Protein AF-A0A377YTA0-F1 (afdb_monomer)

Structure (mmCIF, N/CA/C/O backbone):
data_AF-A0A377YTA0-F1
#
_entry.id   AF-A0A377YTA0-F1
#
loop_
_atom_site.group_PDB
_atom_site.id
_atom_site.type_symbol
_atom_site.label_atom_id
_atom_site.label_alt_id
_atom_site.label_comp_id
_atom_site.label_asym_id
_atom_site.label_entity_id
_atom_site.label_seq_id
_atom_site.pdbx_PDB_ins_code
_atom_site.Cartn_x
_atom_site.Cartn_y
_atom_site.Cartn_z
_atom_site.occupancy
_atom_site.B_iso_or_equiv
_atom_site.auth_seq_id
_atom_site.auth_comp_id
_atom_site.auth_asym_id
_atom_site.auth_atom_id
_atom_site.pdbx_PDB_model_num
ATOM 1 N N . MET A 1 1 ? 2.937 16.052 4.773 1.00 69.25 1 MET A N 1
ATOM 2 C CA . MET A 1 1 ? 1.654 16.274 5.487 1.00 69.25 1 MET A CA 1
ATOM 3 C C . MET A 1 1 ? 1.304 15.018 6.271 1.00 69.25 1 MET A C 1
ATOM 5 O O . MET A 1 1 ? 1.515 13.933 5.748 1.00 69.25 1 MET A O 1
ATOM 9 N N . ILE A 1 2 ? 0.761 15.160 7.481 1.00 87.81 2 ILE A N 1
ATOM 10 C CA . ILE A 1 2 ? 0.574 14.067 8.456 1.00 87.81 2 ILE A CA 1
ATOM 11 C C . ILE A 1 2 ? -0.328 12.906 7.991 1.00 87.81 2 ILE A C 1
ATOM 13 O O . ILE A 1 2 ? -0.081 11.761 8.339 1.00 87.81 2 ILE A O 1
ATOM 17 N N . TYR A 1 3 ? -1.340 13.156 7.154 1.00 91.44 3 TYR A N 1
ATOM 18 C CA . TYR A 1 3 ? -2.198 12.071 6.654 1.00 91.44 3 TYR A CA 1
ATOM 19 C C . TYR A 1 3 ? -1.480 11.159 5.645 1.00 91.44 3 TYR A C 1
ATOM 21 O O . TYR A 1 3 ? -1.837 9.992 5.544 1.00 91.44 3 TYR A O 1
ATOM 29 N N . LYS A 1 4 ? -0.456 11.659 4.931 1.00 91.38 4 LYS A N 1
ATOM 30 C CA . LYS A 1 4 ? 0.329 10.850 3.981 1.00 91.38 4 LYS A CA 1
ATOM 31 C C . LYS A 1 4 ? 1.148 9.789 4.715 1.00 91.38 4 LYS A C 1
ATOM 33 O O . LYS A 1 4 ? 1.064 8.623 4.368 1.00 91.38 4 LYS A O 1
ATOM 38 N N . SER A 1 5 ? 1.833 10.171 5.796 1.00 92.12 5 SER A N 1
ATOM 39 C CA . SER A 1 5 ? 2.591 9.212 6.609 1.00 92.12 5 SER A CA 1
ATOM 40 C C . SER A 1 5 ? 1.690 8.184 7.298 1.00 92.12 5 SER A C 1
ATOM 42 O O . SER A 1 5 ? 2.088 7.034 7.469 1.00 92.12 5 SER A O 1
ATOM 44 N N . ILE A 1 6 ? 0.462 8.564 7.672 1.00 94.50 6 ILE A N 1
ATOM 45 C CA . ILE A 1 6 ? -0.532 7.607 8.177 1.00 94.50 6 ILE A CA 1
ATOM 46 C C . ILE A 1 6 ? -0.999 6.662 7.067 1.00 94.50 6 ILE A C 1
ATOM 48 O O . ILE A 1 6 ? -1.095 5.462 7.313 1.00 94.50 6 ILE A O 1
ATOM 52 N N . ALA A 1 7 ? -1.258 7.170 5.859 1.00 93.25 7 ALA A N 1
ATOM 53 C CA . ALA A 1 7 ? -1.622 6.338 4.715 1.00 93.25 7 ALA A CA 1
ATOM 54 C C . ALA A 1 7 ? -0.518 5.320 4.396 1.00 93.25 7 ALA A C 1
ATOM 56 O O . ALA A 1 7 ? -0.817 4.142 4.233 1.00 93.25 7 ALA A O 1
ATOM 57 N N . ASP A 1 8 ? 0.751 5.734 4.412 1.00 90.69 8 ASP A N 1
ATOM 58 C CA . ASP A 1 8 ? 1.892 4.837 4.203 1.00 90.69 8 ASP A CA 1
ATOM 59 C C . ASP A 1 8 ? 1.988 3.760 5.296 1.00 90.69 8 ASP A C 1
ATOM 61 O O . ASP A 1 8 ? 2.147 2.576 4.999 1.00 90.69 8 ASP A O 1
ATOM 65 N N . ARG A 1 9 ? 1.807 4.131 6.571 1.00 90.94 9 ARG A N 1
ATOM 66 C CA . ARG A 1 9 ? 1.778 3.156 7.676 1.00 90.94 9 ARG A CA 1
ATOM 67 C C . ARG A 1 9 ? 0.614 2.173 7.561 1.00 90.94 9 ARG A C 1
ATOM 69 O O . ARG A 1 9 ? 0.805 0.981 7.786 1.00 90.94 9 ARG A O 1
ATOM 76 N N . LEU A 1 10 ? -0.582 2.648 7.212 1.00 92.00 10 LEU A N 1
ATOM 77 C CA . LEU A 1 10 ? -1.745 1.786 6.990 1.00 92.00 10 LEU A CA 1
ATOM 78 C C . LEU A 1 10 ? -1.543 0.868 5.785 1.00 92.00 10 LEU A C 1
ATOM 80 O O . LEU A 1 10 ? -1.889 -0.305 5.862 1.00 92.00 10 LEU A O 1
ATOM 84 N N . ARG A 1 11 ? -0.936 1.369 4.707 1.00 90.12 11 ARG A N 1
ATOM 85 C CA . ARG A 1 11 ? -0.559 0.582 3.528 1.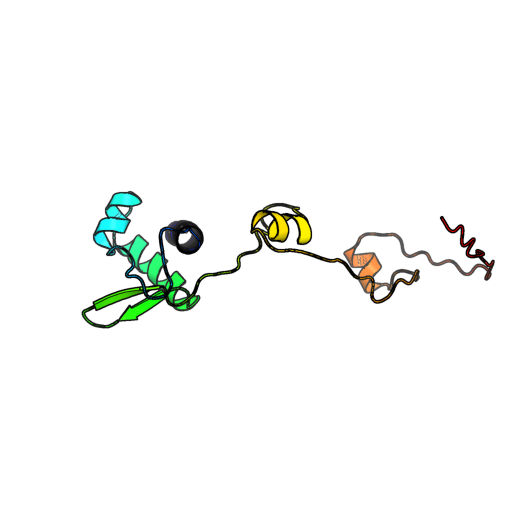00 90.12 11 ARG A CA 1
ATOM 86 C C . ARG A 1 11 ? 0.385 -0.561 3.894 1.00 90.12 11 ARG A C 1
ATOM 88 O O . ARG A 1 11 ? 0.143 -1.687 3.477 1.00 90.12 11 ARG A O 1
ATOM 95 N N . LEU A 1 12 ? 1.410 -0.305 4.708 1.00 87.81 12 LEU A N 1
ATOM 96 C CA . LEU A 1 12 ? 2.298 -1.362 5.210 1.00 87.81 12 LEU A CA 1
ATOM 97 C C . LEU A 1 12 ? 1.538 -2.376 6.075 1.00 87.81 12 LEU A C 1
ATOM 99 O O . LEU A 1 12 ? 1.705 -3.580 5.899 1.00 87.81 12 LEU A O 1
ATOM 103 N N . ARG A 1 13 ? 0.645 -1.905 6.955 1.00 88.44 13 ARG A N 1
ATOM 104 C CA . ARG A 1 13 ? -0.199 -2.780 7.785 1.00 88.44 13 ARG A CA 1
ATOM 105 C C . ARG A 1 13 ? -1.128 -3.661 6.956 1.00 88.44 13 ARG A C 1
ATOM 107 O O . ARG A 1 13 ? -1.260 -4.831 7.267 1.00 88.44 13 ARG A O 1
ATOM 114 N N . LEU A 1 14 ? -1.716 -3.149 5.875 1.00 89.56 14 LEU A N 1
ATOM 115 C CA . LEU A 1 14 ? -2.560 -3.934 4.965 1.00 89.56 14 LEU A CA 1
ATOM 116 C C . LEU A 1 14 ? -1.829 -5.133 4.341 1.00 89.56 14 LEU A C 1
ATOM 118 O O . LEU A 1 14 ? -2.467 -6.119 3.968 1.00 89.56 14 LEU A O 1
ATOM 122 N N . ASN A 1 15 ? -0.501 -5.062 4.242 1.00 83.94 15 ASN A N 1
ATOM 123 C CA . ASN A 1 15 ? 0.326 -6.153 3.743 1.00 83.94 15 ASN A CA 1
ATOM 124 C C . ASN A 1 15 ? 0.691 -7.193 4.812 1.00 83.94 15 ASN A C 1
ATOM 126 O O . ASN A 1 15 ? 1.162 -8.269 4.446 1.00 83.94 15 ASN A O 1
ATOM 130 N N . SER A 1 16 ? 0.435 -6.932 6.100 1.00 81.56 16 SER A N 1
ATOM 131 C CA . SER A 1 16 ? 0.639 -7.921 7.163 1.00 81.56 16 SER A CA 1
ATOM 132 C C . SER A 1 16 ? -0.357 -9.085 7.055 1.00 81.56 16 SER A C 1
ATOM 134 O O . SER A 1 16 ? -1.298 -9.075 6.249 1.00 81.56 16 SER A O 1
ATOM 136 N N . ALA A 1 17 ? -0.150 -10.119 7.871 1.00 77.38 17 ALA A N 1
ATOM 137 C CA . ALA A 1 17 ? -1.075 -11.246 7.982 1.00 77.38 17 ALA A CA 1
ATOM 138 C C . ALA A 1 17 ? -2.422 -10.860 8.629 1.00 77.38 17 ALA A C 1
ATOM 140 O O . ALA A 1 17 ? -3.390 -11.602 8.490 1.00 77.38 17 ALA A O 1
ATOM 141 N N . ASP A 1 18 ? -2.509 -9.691 9.275 1.00 82.88 18 ASP A N 1
ATOM 142 C CA . ASP A 1 18 ? -3.687 -9.262 10.045 1.00 82.88 18 ASP A CA 1
ATOM 143 C C . ASP A 1 18 ? -4.878 -8.873 9.159 1.00 82.88 18 ASP A C 1
ATOM 145 O O . ASP A 1 18 ? -6.017 -8.809 9.620 1.00 82.88 18 ASP A O 1
ATOM 149 N N . PHE A 1 19 ? -4.620 -8.594 7.881 1.00 88.44 19 PHE A N 1
ATOM 150 C CA . PHE A 1 19 ? -5.630 -8.169 6.922 1.00 88.44 19 PHE A CA 1
ATOM 151 C C . PHE A 1 19 ? -5.687 -9.140 5.754 1.00 88.44 19 PHE A C 1
ATOM 153 O O . PHE A 1 19 ? -4.686 -9.378 5.083 1.00 88.44 19 PHE A O 1
ATOM 160 N N . ALA A 1 20 ? -6.865 -9.685 5.473 1.00 89.00 20 ALA A N 1
ATOM 161 C CA . ALA A 1 20 ? -7.104 -10.487 4.281 1.00 89.00 20 ALA A CA 1
ATOM 162 C C . ALA A 1 20 ? -7.751 -9.621 3.195 1.00 89.00 20 ALA A C 1
ATOM 164 O O . ALA A 1 20 ? -8.436 -8.641 3.484 1.00 89.00 20 ALA A O 1
ATOM 165 N N . ILE A 1 21 ? -7.571 -9.985 1.926 1.00 91.19 21 ILE A N 1
ATOM 166 C CA . ILE A 1 21 ? -8.348 -9.351 0.855 1.00 91.19 21 ILE A CA 1
ATOM 167 C C . ILE A 1 21 ? -9.832 -9.630 1.125 1.00 91.19 21 ILE A C 1
ATOM 169 O O . ILE A 1 21 ? -10.218 -10.759 1.415 1.00 91.19 21 ILE A O 1
ATOM 173 N N . GLY A 1 22 ? -10.655 -8.586 1.077 1.00 92.25 22 GLY A N 1
ATOM 174 C CA . GLY A 1 22 ? -12.072 -8.636 1.422 1.00 92.25 22 GLY A CA 1
ATOM 175 C C . GLY A 1 22 ? -12.382 -8.471 2.911 1.00 92.25 22 GLY A C 1
ATOM 176 O O . GLY A 1 22 ? -13.559 -8.346 3.248 1.00 92.25 22 GLY A O 1
ATOM 177 N N . SER A 1 23 ? -11.386 -8.418 3.806 1.00 92.94 23 SER A N 1
ATOM 178 C CA . SER A 1 23 ? -11.639 -8.168 5.229 1.00 92.94 23 SER A CA 1
ATOM 179 C C . SER A 1 23 ? -11.995 -6.696 5.487 1.00 92.94 23 SER A C 1
ATOM 181 O O . SER A 1 23 ? -11.528 -5.808 4.761 1.00 92.94 23 SER A O 1
ATOM 183 N N . PRO A 1 24 ? -12.810 -6.398 6.514 1.00 93.31 24 PRO A N 1
ATOM 184 C CA . PRO A 1 24 ? -13.115 -5.023 6.888 1.00 93.31 24 PRO A CA 1
ATOM 185 C C . PRO A 1 24 ? -11.893 -4.334 7.509 1.00 93.31 24 PRO A C 1
ATOM 187 O O . PRO A 1 24 ? -11.140 -4.926 8.283 1.00 93.31 24 PRO A O 1
ATOM 190 N N . LEU A 1 25 ? -11.721 -3.055 7.189 1.00 92.94 25 LEU A N 1
ATOM 191 C CA . LEU A 1 25 ? -10.783 -2.157 7.852 1.00 92.94 25 LEU A CA 1
ATOM 192 C C . LEU A 1 25 ? -11.402 -1.664 9.174 1.00 92.94 25 LEU A C 1
ATOM 194 O O . LEU A 1 25 ? -12.620 -1.455 9.228 1.00 92.94 25 LEU A O 1
ATOM 198 N N . PRO A 1 26 ? -10.613 -1.403 10.235 1.00 92.56 26 PRO A N 1
ATOM 199 C CA . PRO A 1 26 ? -11.140 -0.760 11.428 1.00 92.56 26 PRO A CA 1
ATOM 200 C C . PRO A 1 26 ? -11.753 0.604 11.087 1.00 92.56 26 PRO A C 1
ATOM 202 O O . PRO A 1 26 ? -11.258 1.332 10.226 1.00 92.56 26 PRO A O 1
ATOM 205 N N . GLY A 1 27 ? -12.846 0.959 11.763 1.00 92.12 27 GLY A N 1
ATOM 206 C CA . GLY A 1 27 ? -13.542 2.219 11.508 1.00 92.12 27 GLY A CA 1
ATOM 207 C C . GLY A 1 27 ? -12.679 3.452 11.804 1.00 92.12 27 GLY A C 1
ATOM 208 O O . GLY A 1 27 ? -11.785 3.413 12.650 1.00 92.12 27 GLY A O 1
ATOM 209 N N . GLU A 1 28 ? -13.004 4.580 11.159 1.00 93.12 28 GLU A N 1
ATOM 210 C CA . GLU A 1 28 ? -12.243 5.839 11.269 1.00 93.12 28 GLU A CA 1
ATOM 211 C C . GLU A 1 28 ? -11.994 6.278 12.720 1.00 93.12 28 GLU A C 1
ATOM 213 O O . GLU A 1 28 ? -10.926 6.795 13.025 1.00 93.12 28 GLU A O 1
ATOM 218 N N . LYS A 1 29 ? -12.977 6.080 13.612 1.00 93.25 29 LYS A N 1
ATOM 219 C CA . LYS A 1 29 ? -12.869 6.437 15.035 1.00 93.25 29 LYS A CA 1
ATOM 220 C C . LYS A 1 29 ? -11.798 5.606 15.749 1.00 93.25 29 LYS A C 1
ATOM 222 O O . LYS A 1 29 ? -10.946 6.170 16.420 1.00 93.25 29 LYS A O 1
ATOM 227 N N . LYS A 1 30 ? -11.808 4.286 15.545 1.00 94.25 30 LYS A N 1
ATOM 228 C CA . LYS A 1 30 ? -10.849 3.367 16.170 1.00 94.25 30 LYS A CA 1
ATOM 229 C C . LYS A 1 30 ? -9.428 3.625 15.670 1.00 94.25 30 LYS A C 1
ATOM 231 O O . LYS A 1 30 ? -8.495 3.658 16.459 1.00 94.25 30 LYS A O 1
ATOM 236 N N . LEU A 1 31 ? -9.272 3.873 14.369 1.00 94.38 31 LEU A N 1
ATOM 237 C CA . LEU A 1 31 ? -7.982 4.264 13.797 1.00 94.38 31 LEU A CA 1
ATOM 238 C C . LEU A 1 31 ? -7.517 5.632 14.317 1.00 94.38 31 LEU A C 1
ATOM 240 O O . LEU A 1 31 ? -6.332 5.830 14.543 1.00 94.38 31 LEU A O 1
ATOM 244 N N . ALA A 1 32 ? -8.428 6.582 14.531 1.00 95.69 32 ALA A N 1
ATOM 245 C CA . ALA A 1 32 ? -8.075 7.894 15.073 1.00 95.69 32 ALA A CA 1
ATOM 246 C C . ALA A 1 32 ? -7.530 7.786 16.504 1.00 95.69 32 ALA A C 1
ATOM 248 O O . ALA A 1 32 ? -6.519 8.411 16.816 1.00 95.69 32 ALA A O 1
ATOM 249 N N . GLU A 1 33 ? -8.159 6.948 17.331 1.00 95.75 33 GLU A N 1
ATOM 250 C CA . GLU A 1 33 ? -7.697 6.618 18.683 1.00 95.75 33 GLU A CA 1
ATOM 251 C C . GLU A 1 33 ? -6.339 5.898 18.651 1.00 95.75 33 GLU A C 1
ATOM 253 O O . GLU A 1 33 ? -5.419 6.303 19.353 1.00 95.75 33 GLU A O 1
ATOM 258 N N . GLU A 1 34 ? -6.176 4.893 17.785 1.00 93.75 34 GLU A N 1
ATOM 259 C CA . GLU A 1 34 ? -4.938 4.107 17.670 1.00 93.75 34 GLU A CA 1
ATOM 260 C C . GLU A 1 34 ? -3.735 4.949 17.215 1.00 93.75 34 GLU A C 1
ATOM 262 O O . GLU A 1 34 ? -2.630 4.802 17.732 1.00 93.75 34 GLU A O 1
ATOM 267 N N . PHE A 1 35 ? -3.940 5.847 16.250 1.00 92.12 35 PHE A N 1
ATOM 268 C CA . PHE A 1 35 ? -2.880 6.706 15.721 1.00 92.12 35 PHE A CA 1
ATOM 269 C C . PHE A 1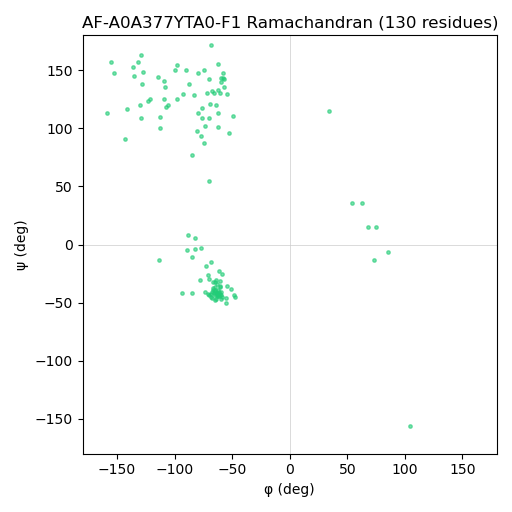 35 ? -2.734 8.032 16.485 1.00 92.12 35 PHE A C 1
ATOM 271 O O . PHE A 1 35 ? -1.830 8.804 16.166 1.00 92.12 35 PHE A O 1
ATOM 278 N N . GLY A 1 36 ? -3.603 8.316 17.461 1.00 94.19 36 GLY A N 1
ATOM 279 C CA . GLY A 1 36 ? -3.573 9.552 18.247 1.00 94.19 36 GLY A CA 1
ATOM 280 C C . GLY A 1 36 ? -3.803 10.819 17.415 1.00 94.19 36 GLY A C 1
ATOM 281 O O . GLY A 1 36 ? -3.177 11.848 17.665 1.00 94.19 36 GLY A O 1
ATOM 282 N N . VAL A 1 37 ? -4.662 10.759 16.393 1.00 95.00 37 VAL A N 1
ATOM 283 C CA . VAL A 1 37 ? -4.908 11.879 15.466 1.00 95.00 37 VAL A CA 1
ATOM 284 C C . VAL A 1 37 ? -6.389 12.188 15.293 1.00 95.00 37 VAL A C 1
ATOM 286 O O . VAL A 1 37 ? -7.261 11.368 15.554 1.00 95.00 37 VAL A O 1
ATOM 289 N N . ALA A 1 38 ? -6.691 13.378 14.770 1.00 95.44 38 ALA A N 1
ATOM 290 C CA . ALA A 1 38 ? -8.059 13.749 14.430 1.00 95.44 38 ALA A CA 1
ATOM 291 C C . ALA A 1 38 ? -8.675 12.799 13.385 1.00 95.44 38 ALA A C 1
ATOM 293 O O . ALA A 1 38 ? -8.033 12.412 12.403 1.00 95.44 38 ALA A O 1
ATOM 294 N N . ARG A 1 39 ? -9.977 12.517 13.527 1.00 94.94 39 ARG A N 1
ATOM 295 C CA . ARG A 1 39 ? -10.746 11.662 12.604 1.00 94.94 39 ARG A CA 1
ATOM 296 C C . ARG A 1 39 ? -10.658 12.118 11.142 1.00 94.94 39 ARG A C 1
ATOM 298 O O . ARG A 1 39 ? -10.589 11.288 10.242 1.00 94.94 39 ARG A O 1
ATOM 305 N N . MET A 1 40 ? -10.604 13.430 10.901 1.00 94.81 40 MET A N 1
ATOM 306 C CA . MET A 1 40 ? -10.442 13.990 9.552 1.00 94.81 40 MET A CA 1
ATOM 307 C C . MET A 1 40 ? -9.096 13.627 8.910 1.00 94.81 40 MET A C 1
ATOM 309 O O . MET A 1 40 ? -9.021 13.484 7.693 1.00 94.81 40 MET A O 1
ATOM 313 N N . THR A 1 41 ? -8.043 13.441 9.708 1.00 95.38 41 THR A N 1
ATOM 314 C CA . THR A 1 41 ? -6.728 12.998 9.226 1.00 95.38 41 THR A CA 1
ATOM 315 C C . THR A 1 41 ? -6.773 11.539 8.787 1.00 95.38 41 THR A C 1
ATOM 317 O O . THR A 1 41 ? -6.270 11.217 7.713 1.00 95.38 41 THR A O 1
ATOM 320 N N . ILE A 1 42 ? -7.429 10.675 9.570 1.00 96.38 42 ILE A N 1
ATOM 321 C CA . ILE A 1 42 ? -7.667 9.276 9.189 1.00 96.38 42 ILE A CA 1
ATOM 322 C C . ILE A 1 42 ? -8.515 9.188 7.929 1.00 96.38 42 ILE A C 1
ATOM 324 O O . ILE A 1 42 ? -8.176 8.426 7.031 1.00 96.38 42 ILE A O 1
ATOM 328 N N . ARG A 1 43 ? -9.581 9.989 7.826 1.00 95.12 43 ARG A N 1
ATOM 329 C CA . ARG A 1 43 ? -10.417 10.022 6.623 1.00 95.12 43 ARG A CA 1
ATOM 330 C C . ARG A 1 43 ? -9.587 10.322 5.378 1.00 95.12 43 ARG A C 1
ATOM 332 O O . ARG A 1 43 ? -9.633 9.533 4.445 1.00 95.12 43 ARG A O 1
ATOM 339 N N . LYS A 1 44 ? -8.758 11.373 5.420 1.00 96.31 44 LYS A N 1
ATOM 340 C CA . LYS A 1 44 ? -7.842 11.730 4.322 1.00 96.31 44 LYS A CA 1
ATOM 341 C C . LYS A 1 44 ? -6.821 10.632 4.010 1.00 96.31 44 LYS A C 1
ATOM 343 O O . LYS A 1 44 ? -6.462 10.440 2.856 1.00 96.31 44 LYS A O 1
ATOM 348 N N . ALA A 1 45 ? -6.330 9.925 5.026 1.00 95.81 45 ALA A N 1
ATOM 349 C CA . ALA A 1 45 ? -5.430 8.793 4.821 1.00 95.81 45 ALA A CA 1
ATOM 350 C C . ALA A 1 45 ? -6.147 7.614 4.140 1.00 95.81 45 ALA A C 1
ATOM 352 O O . ALA A 1 45 ? -5.591 7.001 3.238 1.00 95.81 45 ALA A O 1
ATOM 353 N N . ILE A 1 46 ? -7.393 7.327 4.528 1.00 95.38 46 ILE A N 1
ATOM 354 C CA . ILE A 1 46 ? -8.226 6.305 3.881 1.00 95.38 46 ILE A CA 1
ATOM 355 C C . ILE A 1 46 ? -8.587 6.719 2.453 1.00 95.38 46 ILE A C 1
ATOM 357 O O . ILE A 1 46 ? -8.560 5.861 1.581 1.00 95.38 46 ILE A O 1
ATOM 361 N N . ASP A 1 47 ? -8.882 7.998 2.199 1.00 95.69 47 ASP A N 1
ATOM 362 C CA . ASP A 1 47 ? -9.117 8.514 0.843 1.00 95.69 47 ASP A CA 1
ATOM 363 C C . ASP A 1 47 ? -7.922 8.197 -0.069 1.00 95.69 47 ASP A C 1
ATOM 365 O O . ASP A 1 47 ? -8.111 7.612 -1.127 1.00 95.69 47 ASP A O 1
ATOM 369 N N . LEU A 1 48 ? -6.686 8.428 0.394 1.00 95.31 48 LEU A N 1
ATOM 370 C CA . LEU A 1 48 ? -5.489 8.030 -0.358 1.00 95.31 48 LEU A CA 1
ATOM 371 C C . LEU A 1 48 ? -5.403 6.520 -0.620 1.00 95.31 48 LEU A C 1
ATOM 373 O O . LEU A 1 48 ? -5.005 6.105 -1.704 1.00 95.31 48 LEU A O 1
ATOM 377 N N . LEU A 1 49 ? -5.754 5.681 0.359 1.00 93.69 49 LEU A N 1
ATOM 378 C CA . LEU A 1 49 ? -5.755 4.225 0.169 1.00 93.69 49 LEU A CA 1
ATOM 379 C C . LEU A 1 49 ? -6.820 3.777 -0.844 1.00 93.69 49 LEU A C 1
ATOM 381 O O . LEU A 1 49 ? -6.611 2.780 -1.538 1.00 93.69 49 LEU A O 1
ATOM 385 N N . VAL A 1 50 ? -7.951 4.490 -0.914 1.00 95.00 50 VAL A N 1
ATOM 386 C CA . VAL A 1 50 ? -8.990 4.289 -1.935 1.00 95.00 50 VAL A CA 1
ATOM 387 C C . VAL A 1 50 ? -8.468 4.716 -3.303 1.00 95.00 50 VAL A C 1
ATOM 389 O O . VAL A 1 50 ? -8.606 3.953 -4.255 1.00 95.00 50 VAL A O 1
ATOM 392 N N . ASP A 1 51 ? -7.806 5.870 -3.393 1.00 94.50 51 ASP A N 1
ATOM 393 C CA . ASP A 1 51 ? -7.201 6.367 -4.635 1.00 94.50 51 ASP A CA 1
ATOM 394 C C . ASP A 1 51 ? -6.122 5.407 -5.170 1.00 94.50 51 ASP A C 1
ATOM 396 O O . ASP A 1 51 ? -5.999 5.203 -6.375 1.00 94.50 51 ASP A O 1
ATOM 400 N N . TRP A 1 52 ? -5.366 4.755 -4.280 1.00 91.56 52 TRP A N 1
ATOM 401 C CA . TRP A 1 52 ? -4.407 3.698 -4.635 1.00 91.56 52 TRP A CA 1
ATOM 402 C C . TRP A 1 52 ? -5.060 2.341 -4.941 1.00 91.56 52 TRP A C 1
ATOM 404 O O . TRP A 1 52 ? -4.368 1.372 -5.266 1.00 91.56 52 TRP A O 1
ATOM 414 N N . GLY A 1 53 ? -6.383 2.238 -4.803 1.00 93.12 53 GLY A N 1
ATOM 415 C CA . GLY A 1 53 ? -7.149 1.018 -5.037 1.00 93.12 53 GLY A CA 1
ATOM 416 C C . GLY A 1 53 ? -6.879 -0.098 -4.028 1.00 93.12 53 GLY A C 1
ATOM 417 O O . GLY A 1 53 ? -7.233 -1.243 -4.293 1.00 93.12 53 GLY A O 1
ATOM 418 N N . LEU A 1 54 ? -6.241 0.193 -2.888 1.00 92.88 54 LEU A N 1
ATOM 419 C CA . LEU A 1 54 ? -5.917 -0.800 -1.855 1.00 92.88 54 LEU A CA 1
ATOM 420 C C . LEU A 1 54 ? -7.134 -1.153 -1.003 1.00 92.88 54 LEU A C 1
ATOM 422 O O . LEU A 1 54 ? -7.265 -2.282 -0.529 1.00 92.88 54 LEU A O 1
ATOM 426 N N . VAL A 1 55 ? -8.042 -0.195 -0.827 1.00 95.25 55 VAL A N 1
ATOM 427 C CA . VAL A 1 55 ? -9.297 -0.378 -0.098 1.00 95.25 55 VAL A CA 1
ATOM 428 C C . VAL A 1 55 ? -10.473 0.177 -0.892 1.00 95.25 55 VAL A C 1
ATOM 430 O O . VAL A 1 55 ? -10.318 1.056 -1.732 1.00 95.25 55 VAL A O 1
ATOM 433 N N . VAL A 1 56 ? -11.670 -0.319 -0.601 1.00 95.44 56 VAL A N 1
ATOM 434 C CA . VAL A 1 56 ? -12.922 0.126 -1.215 1.00 95.44 56 VAL A CA 1
ATOM 435 C C . VAL A 1 56 ? -13.945 0.465 -0.139 1.00 95.44 56 VAL A C 1
ATOM 437 O O . VAL A 1 56 ? -14.094 -0.259 0.849 1.00 95.44 56 VAL A O 1
ATOM 440 N N . ARG A 1 57 ? -14.677 1.566 -0.327 1.00 93.75 57 ARG A N 1
ATOM 441 C CA . ARG A 1 57 ? -15.844 1.885 0.502 1.00 93.75 57 ARG A CA 1
ATOM 442 C C . ARG A 1 57 ? -17.065 1.145 -0.017 1.00 93.75 57 ARG A C 1
ATOM 444 O O . ARG A 1 57 ? -17.417 1.263 -1.186 1.00 93.75 57 ARG A O 1
ATOM 451 N N . ARG A 1 58 ? -17.749 0.438 0.875 1.00 90.75 58 ARG A N 1
ATOM 452 C CA . ARG A 1 58 ? -19.075 -0.128 0.637 1.00 90.75 58 ARG A CA 1
ATOM 453 C C . ARG A 1 58 ? -20.082 0.691 1.431 1.00 90.75 58 ARG A C 1
ATOM 455 O O . ARG A 1 58 ? -19.976 0.795 2.655 1.00 90.75 58 ARG A O 1
ATOM 462 N N . HIS A 1 59 ? -21.020 1.318 0.725 1.00 82.44 59 HIS A N 1
ATOM 463 C CA . HIS A 1 59 ? -22.037 2.165 1.342 1.00 82.44 59 HIS A CA 1
ATOM 464 C C . HIS A 1 59 ? -22.790 1.386 2.431 1.00 82.44 59 HIS A C 1
ATOM 466 O O . HIS A 1 59 ? -23.190 0.249 2.208 1.00 82.44 59 HIS A O 1
ATOM 472 N N . GLY A 1 60 ? -22.911 1.962 3.629 1.00 80.69 60 GLY A N 1
ATOM 473 C CA . GLY A 1 60 ? -23.559 1.320 4.781 1.00 80.69 60 GLY A CA 1
ATOM 474 C C . GLY A 1 60 ? -22.780 0.179 5.456 1.00 80.69 60 GLY A C 1
ATOM 475 O O . GLY A 1 60 ? -23.121 -0.178 6.578 1.00 80.69 60 GLY A O 1
ATOM 476 N N . SER A 1 61 ? -21.721 -0.361 4.842 1.00 81.75 61 SER A N 1
ATOM 477 C CA . SER A 1 61 ? -20.970 -1.514 5.381 1.00 81.75 61 SER A CA 1
ATOM 478 C C . SER A 1 61 ? -19.535 -1.194 5.812 1.00 81.75 61 SER A C 1
ATOM 480 O O . SER A 1 61 ? -18.918 -1.988 6.514 1.00 81.75 61 SER A O 1
ATOM 482 N N . GLY A 1 62 ? -18.992 -0.034 5.434 1.00 88.94 62 GLY A N 1
ATOM 483 C CA . GLY A 1 62 ? -17.659 0.414 5.851 1.00 88.94 62 GLY A CA 1
ATOM 484 C C . GLY A 1 62 ? -16.599 0.278 4.758 1.00 88.94 62 GLY A C 1
ATOM 485 O O . GLY A 1 62 ? -16.907 0.308 3.566 1.00 88.94 62 GLY A O 1
ATOM 486 N N . THR A 1 63 ? -15.334 0.184 5.159 1.00 94.44 63 THR A N 1
ATOM 487 C CA . THR A 1 63 ? -14.183 0.126 4.244 1.00 94.44 63 THR A CA 1
ATOM 488 C C . THR A 1 63 ? -13.590 -1.276 4.260 1.00 94.44 63 THR A C 1
ATOM 490 O O . THR A 1 63 ? -13.404 -1.839 5.333 1.00 94.44 63 THR A O 1
ATOM 493 N N . TYR A 1 64 ? -13.275 -1.830 3.093 1.00 94.88 64 TYR A N 1
ATOM 494 C CA . TYR A 1 64 ? -12.786 -3.201 2.937 1.00 94.88 64 TYR A CA 1
ATOM 495 C C . TYR A 1 64 ? -11.495 -3.236 2.134 1.00 94.88 64 TYR A C 1
ATOM 497 O O . TYR A 1 64 ? -11.311 -2.426 1.228 1.00 94.88 64 TYR A O 1
ATOM 505 N N . VAL A 1 65 ? -10.620 -4.193 2.433 1.00 94.56 65 VAL A N 1
ATOM 506 C CA . VAL A 1 65 ? -9.377 -4.399 1.680 1.00 94.56 65 VAL A CA 1
ATOM 507 C C . VAL A 1 65 ? -9.711 -4.929 0.288 1.00 94.56 65 VAL A C 1
ATOM 509 O O . VAL A 1 65 ? -10.337 -5.977 0.158 1.00 94.56 65 VAL A O 1
ATOM 512 N N . ALA A 1 66 ? -9.310 -4.208 -0.754 1.00 92.88 66 ALA A N 1
ATOM 513 C CA . ALA A 1 66 ? -9.569 -4.575 -2.145 1.00 92.88 66 ALA A CA 1
ATOM 514 C C . ALA A 1 66 ? -8.406 -5.375 -2.743 1.00 92.88 66 ALA A C 1
ATOM 516 O O . ALA A 1 66 ? -8.622 -6.372 -3.427 1.00 92.88 66 ALA A O 1
ATOM 517 N N . ARG A 1 67 ? -7.167 -4.970 -2.449 1.00 89.38 67 ARG A N 1
ATOM 518 C CA . ARG A 1 67 ? -5.949 -5.682 -2.851 1.00 89.38 67 ARG A CA 1
ATOM 519 C C . ARG A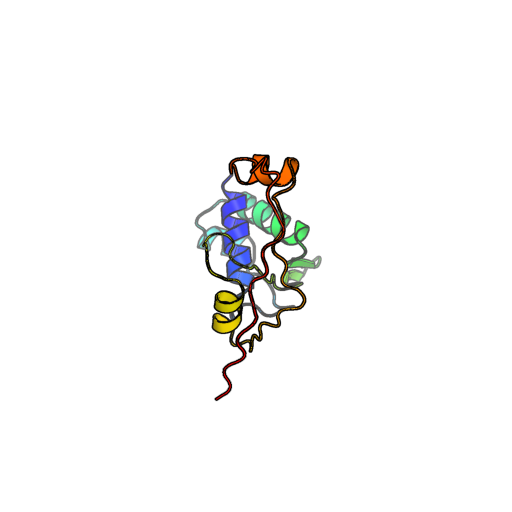 1 67 ? -4.804 -5.350 -1.906 1.00 89.38 67 ARG A C 1
ATOM 521 O O . ARG A 1 67 ? -4.790 -4.294 -1.278 1.00 89.38 67 ARG A O 1
ATOM 528 N N . LYS A 1 68 ? -3.828 -6.250 -1.852 1.00 84.50 68 LYS A N 1
ATOM 529 C CA . LYS A 1 68 ? -2.547 -6.006 -1.191 1.00 84.50 68 LYS A CA 1
ATOM 530 C C . LYS A 1 68 ? -1.560 -5.411 -2.174 1.00 84.50 68 LYS A C 1
ATOM 532 O O . LYS A 1 68 ? -1.629 -5.671 -3.377 1.00 84.50 68 LYS A O 1
ATOM 537 N N . ASP A 1 69 ? -0.662 -4.605 -1.644 1.00 74.31 69 ASP A N 1
ATOM 538 C CA . ASP A 1 69 ? 0.351 -3.955 -2.444 1.00 74.31 69 ASP A CA 1
ATOM 539 C C . ASP A 1 69 ? 1.658 -4.731 -2.368 1.00 74.31 69 ASP A C 1
ATOM 541 O O . ASP A 1 69 ? 2.182 -4.965 -1.281 1.00 74.31 69 ASP A O 1
ATOM 545 N N . VAL A 1 70 ? 2.214 -5.111 -3.513 1.00 59.88 70 VAL A N 1
ATOM 546 C CA . VAL A 1 70 ? 3.535 -5.741 -3.553 1.00 59.88 70 VAL A CA 1
ATOM 547 C C . VAL A 1 70 ? 4.554 -4.615 -3.572 1.00 59.88 70 VAL A C 1
ATOM 549 O O . VAL A 1 70 ? 5.076 -4.241 -4.618 1.00 59.88 70 VAL A O 1
ATOM 552 N N . HIS A 1 71 ? 4.779 -4.013 -2.407 1.00 55.06 71 HIS A N 1
ATOM 553 C CA . HIS A 1 71 ? 5.770 -2.956 -2.297 1.00 55.06 71 HIS A CA 1
ATOM 554 C C . HIS A 1 71 ? 7.156 -3.589 -2.200 1.00 55.06 71 HIS A C 1
ATOM 556 O O . HIS A 1 71 ? 7.479 -4.283 -1.235 1.00 55.06 71 HIS A O 1
ATOM 562 N N . HIS A 1 72 ? 7.968 -3.368 -3.229 1.00 47.31 72 HIS A N 1
ATOM 563 C CA . HIS A 1 72 ? 9.410 -3.482 -3.102 1.00 47.31 72 HIS A CA 1
ATOM 564 C C . HIS A 1 72 ? 9.876 -2.227 -2.371 1.00 47.31 72 HIS A C 1
ATOM 566 O O . HIS A 1 72 ? 9.816 -1.132 -2.922 1.00 47.31 72 HIS A O 1
ATOM 572 N N . GLU A 1 73 ? 10.292 -2.386 -1.119 1.00 49.03 73 GLU A N 1
ATOM 573 C CA . GLU A 1 73 ? 10.958 -1.347 -0.334 1.00 49.03 73 GLU A CA 1
ATOM 574 C C . GLU A 1 73 ? 12.158 -0.800 -1.134 1.00 49.03 73 GLU A C 1
ATOM 576 O O . GLU A 1 73 ? 13.240 -1.377 -1.125 1.00 49.03 73 GLU A O 1
ATOM 581 N N . THR A 1 74 ? 11.976 0.312 -1.852 1.00 50.69 74 THR A N 1
ATOM 582 C CA . THR A 1 74 ? 13.068 1.086 -2.474 1.00 50.69 74 THR A CA 1
ATOM 583 C C . THR A 1 74 ? 13.739 2.029 -1.469 1.00 50.69 74 THR A C 1
ATOM 585 O O . THR A 1 74 ? 14.563 2.856 -1.848 1.00 50.69 74 THR A O 1
ATOM 588 N N . SER A 1 75 ? 13.346 1.948 -0.193 1.00 50.31 75 SER A N 1
ATOM 589 C CA . SER A 1 75 ? 13.901 2.698 0.939 1.00 50.31 75 SER A CA 1
ATOM 590 C C . SER A 1 75 ? 15.313 2.223 1.297 1.00 50.31 75 SER A C 1
ATOM 592 O O . SER A 1 75 ? 16.144 3.033 1.705 1.00 50.31 75 SER A O 1
ATOM 594 N N . ASN A 1 76 ? 15.609 0.943 1.058 1.00 52.22 76 ASN A N 1
ATOM 595 C CA . ASN A 1 76 ? 16.930 0.358 1.227 1.00 52.22 76 ASN A CA 1
ATOM 596 C C . ASN A 1 76 ? 17.493 -0.079 -0.128 1.00 52.22 76 ASN A C 1
ATOM 598 O O . ASN A 1 76 ? 16.776 -0.612 -0.974 1.00 52.22 76 ASN A O 1
ATOM 602 N N . LEU A 1 77 ? 18.809 0.075 -0.308 1.00 55.03 77 LEU A N 1
ATOM 603 C CA . LEU A 1 77 ? 19.577 -0.545 -1.396 1.00 55.03 77 LEU A CA 1
ATOM 604 C C . LEU A 1 77 ? 19.678 -2.067 -1.185 1.00 55.03 77 LEU A C 1
ATOM 606 O O . LEU A 1 77 ? 20.761 -2.638 -1.110 1.00 55.03 77 LEU A O 1
ATOM 610 N N . THR A 1 78 ? 18.541 -2.731 -1.027 1.00 61.34 78 THR A N 1
ATOM 611 C CA . THR A 1 78 ? 18.439 -4.185 -0.968 1.00 61.34 78 THR A CA 1
ATOM 612 C C . THR A 1 78 ? 18.173 -4.711 -2.367 1.00 61.34 78 THR A C 1
ATOM 614 O O . THR A 1 78 ? 17.265 -4.242 -3.055 1.00 61.34 78 THR A O 1
ATOM 617 N N . GLY A 1 79 ? 18.965 -5.691 -2.802 1.00 70.56 79 GLY A N 1
ATOM 618 C CA . GLY A 1 79 ? 18.774 -6.313 -4.107 1.00 70.56 79 GLY A CA 1
ATOM 619 C C . GLY A 1 79 ? 17.390 -6.957 -4.215 1.00 70.56 79 GLY A C 1
ATOM 620 O O . GLY A 1 79 ? 16.924 -7.610 -3.281 1.00 70.56 79 GLY A O 1
ATOM 621 N N . LEU A 1 80 ? 16.752 -6.827 -5.381 1.00 75.31 80 LEU A N 1
ATOM 622 C CA . LEU A 1 80 ? 15.433 -7.407 -5.674 1.00 75.31 80 LEU A CA 1
ATOM 623 C C . LEU A 1 80 ? 15.336 -8.890 -5.273 1.00 75.31 80 LEU A C 1
ATOM 625 O O . LEU A 1 80 ? 14.359 -9.315 -4.657 1.00 75.31 80 LEU A O 1
ATOM 629 N N . ALA A 1 81 ? 16.375 -9.669 -5.582 1.00 81.06 81 ALA A N 1
ATOM 630 C CA . ALA A 1 81 ? 16.428 -11.089 -5.255 1.00 81.06 81 ALA A CA 1
ATOM 631 C C . ALA A 1 81 ? 16.411 -11.357 -3.740 1.00 81.06 81 ALA A C 1
ATOM 633 O O . ALA A 1 81 ? 15.829 -12.341 -3.295 1.00 81.06 81 ALA A O 1
ATOM 634 N N . GLU A 1 82 ? 17.020 -10.487 -2.936 1.00 76.44 82 GLU A N 1
ATOM 635 C CA . GLU A 1 82 ? 17.040 -10.621 -1.479 1.00 76.44 82 GLU A CA 1
ATOM 636 C C . GLU A 1 82 ? 15.660 -10.338 -0.873 1.00 76.44 82 GLU A C 1
ATOM 638 O O . GLU A 1 82 ? 15.190 -11.087 -0.016 1.00 76.44 82 GLU A O 1
ATOM 643 N N . VAL A 1 83 ? 14.978 -9.302 -1.371 1.00 76.38 83 VAL A N 1
ATOM 644 C CA . VAL A 1 83 ? 13.608 -8.957 -0.959 1.00 76.38 83 VAL A CA 1
ATOM 645 C C . VAL A 1 83 ? 12.650 -10.113 -1.242 1.00 76.38 83 VAL A C 1
ATOM 647 O O . VAL A 1 83 ? 11.879 -10.513 -0.372 1.00 76.38 83 VAL A O 1
ATOM 650 N N . LEU A 1 84 ? 12.722 -10.683 -2.444 1.00 80.44 84 LEU A N 1
ATOM 651 C CA . LEU A 1 84 ? 11.846 -11.779 -2.854 1.00 80.44 84 LEU A CA 1
ATOM 652 C C . LEU A 1 84 ? 12.114 -13.070 -2.059 1.00 80.44 84 LEU A C 1
ATOM 654 O O . LEU A 1 84 ? 11.162 -13.743 -1.664 1.00 80.44 84 LEU A O 1
ATOM 658 N N . ARG A 1 85 ? 13.378 -13.380 -1.735 1.00 81.25 85 ARG A N 1
ATOM 659 C CA . ARG A 1 85 ? 13.720 -14.530 -0.876 1.00 81.25 85 ARG A CA 1
ATOM 660 C C . ARG A 1 85 ? 13.190 -14.380 0.550 1.00 81.25 85 ARG A C 1
ATOM 662 O O . ARG A 1 85 ? 12.665 -15.344 1.096 1.00 81.25 85 ARG A O 1
ATOM 669 N N . LYS A 1 86 ? 13.251 -13.178 1.140 1.00 74.81 86 LYS A N 1
ATOM 670 C CA . LYS A 1 86 ? 12.669 -12.904 2.474 1.00 74.81 86 LYS A CA 1
ATOM 671 C C . LYS A 1 86 ? 11.151 -13.111 2.519 1.00 74.81 86 LYS A C 1
ATOM 673 O O . LYS A 1 86 ? 10.604 -13.367 3.584 1.00 74.81 86 LYS A O 1
ATOM 678 N N . GLN A 1 87 ? 10.479 -13.042 1.371 1.00 75.00 87 GLN A N 1
ATOM 679 C CA . GLN A 1 87 ? 9.050 -13.333 1.225 1.00 75.00 87 GLN A CA 1
ATOM 680 C C . GLN A 1 87 ? 8.759 -14.821 0.950 1.00 75.00 87 GLN A C 1
ATOM 682 O O . GLN A 1 87 ? 7.625 -15.166 0.624 1.00 75.00 87 GLN A O 1
ATOM 687 N N . GLY A 1 88 ? 9.764 -15.699 1.042 1.00 79.88 88 GLY A N 1
ATOM 688 C CA . GLY A 1 88 ? 9.618 -17.138 0.811 1.00 79.88 88 GLY A CA 1
ATOM 689 C C . GLY A 1 88 ? 9.481 -17.531 -0.662 1.00 79.88 88 GLY A C 1
ATOM 690 O O . GLY A 1 88 ? 9.055 -18.645 -0.950 1.00 79.88 88 GLY A O 1
ATOM 691 N N . LYS A 1 89 ? 9.811 -16.637 -1.603 1.00 80.75 89 LYS A N 1
ATOM 692 C CA . LYS A 1 89 ? 9.779 -16.948 -3.038 1.00 80.75 89 LYS A CA 1
ATOM 693 C C . LYS A 1 89 ? 11.109 -17.547 -3.488 1.00 80.75 89 LYS A C 1
ATOM 695 O O . LYS A 1 89 ? 12.173 -17.029 -3.145 1.00 80.75 89 LYS A O 1
ATOM 700 N N . GLU A 1 90 ? 11.049 -18.583 -4.320 1.00 82.75 90 GLU A N 1
ATOM 701 C CA . GLU A 1 90 ? 12.213 -19.032 -5.085 1.00 82.75 90 GLU A CA 1
ATOM 702 C C . GLU A 1 90 ? 12.531 -18.028 -6.197 1.00 82.75 90 GLU A C 1
ATOM 704 O O . GLU A 1 90 ? 11.653 -17.602 -6.948 1.00 82.75 90 GLU A O 1
ATOM 709 N N . VAL A 1 91 ? 13.800 -17.621 -6.286 1.00 86.81 91 VAL A N 1
ATOM 710 C CA . VAL A 1 91 ? 14.271 -16.619 -7.249 1.00 86.81 91 VAL A CA 1
ATOM 711 C C . VAL A 1 91 ? 15.487 -17.156 -7.979 1.00 86.81 91 VAL A C 1
ATOM 713 O O . VAL A 1 91 ? 16.530 -17.404 -7.362 1.00 86.81 91 VAL A O 1
ATOM 716 N N . VAL A 1 92 ? 15.361 -17.253 -9.299 1.00 86.00 92 VAL A N 1
ATOM 717 C CA . VAL A 1 92 ? 16.441 -17.598 -10.224 1.00 86.00 92 VAL A CA 1
ATOM 718 C C . VAL A 1 92 ? 16.831 -16.369 -11.042 1.00 86.00 92 VAL A C 1
ATOM 720 O O . VAL A 1 92 ? 15.979 -15.567 -11.421 1.00 86.00 92 VAL A O 1
ATOM 723 N N . SER A 1 93 ? 18.130 -16.203 -11.285 1.00 86.62 93 SER A N 1
ATOM 724 C CA . SER A 1 93 ? 18.666 -15.165 -12.168 1.00 86.62 93 SER A CA 1
ATOM 725 C C . SER A 1 93 ? 19.190 -15.837 -13.426 1.00 86.62 93 SER A C 1
ATOM 727 O O . SER A 1 93 ? 20.016 -16.744 -13.332 1.00 86.62 93 SER A O 1
ATOM 729 N N . GLN A 1 94 ? 18.717 -15.396 -14.587 1.00 88.56 94 GLN A N 1
ATOM 730 C CA . GLN A 1 94 ? 19.174 -15.888 -15.880 1.00 88.56 94 GLN A CA 1
ATOM 731 C C . GLN A 1 94 ? 19.690 -14.711 -16.705 1.00 88.56 94 GLN A C 1
ATOM 733 O O . GLN A 1 94 ? 18.971 -13.736 -16.927 1.00 88.56 94 GLN A O 1
ATOM 738 N N . VAL A 1 95 ? 20.943 -14.799 -17.154 1.00 91.75 95 VAL A N 1
ATOM 739 C CA . VAL A 1 95 ? 21.557 -13.789 -18.023 1.00 91.75 95 VAL A CA 1
ATOM 740 C C . VAL A 1 95 ? 21.019 -13.978 -19.439 1.00 91.75 95 VAL A C 1
ATOM 742 O O . VAL A 1 95 ? 21.228 -15.031 -20.033 1.00 91.75 95 VAL A O 1
ATOM 745 N N . GLN A 1 96 ? 20.317 -12.971 -19.964 1.00 93.38 96 GLN A N 1
ATOM 746 C CA . GLN A 1 96 ? 19.779 -12.991 -21.333 1.00 93.38 96 GLN A CA 1
ATOM 747 C C . GLN A 1 96 ? 20.822 -12.535 -22.361 1.00 93.38 96 GLN A C 1
ATOM 749 O O . GLN A 1 96 ? 20.957 -13.136 -23.420 1.00 93.38 96 GLN A O 1
ATOM 754 N N . ALA A 1 97 ? 21.576 -11.485 -22.036 1.00 89.56 97 ALA A N 1
ATOM 755 C CA . ALA A 1 97 ? 22.639 -10.943 -22.871 1.00 89.56 97 ALA A CA 1
ATOM 756 C C . ALA A 1 97 ? 23.695 -10.264 -21.992 1.00 89.56 97 ALA A C 1
ATOM 758 O O . ALA A 1 97 ? 23.370 -9.709 -20.938 1.00 89.56 97 ALA A O 1
ATOM 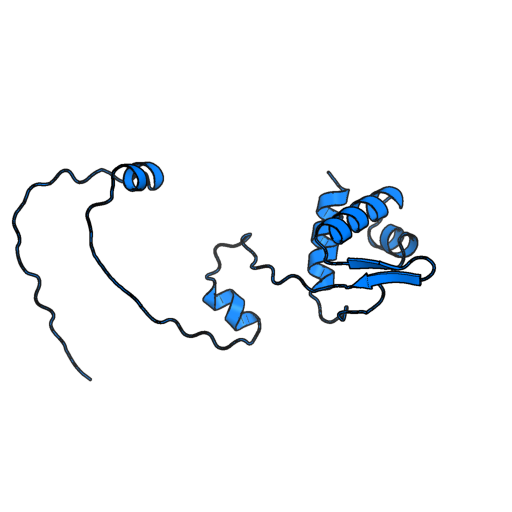759 N N . PHE A 1 98 ? 24.951 -10.308 -22.430 1.00 91.94 98 PHE A N 1
ATOM 760 C CA . PHE A 1 98 ? 26.064 -9.612 -21.794 1.00 91.94 98 PHE A CA 1
ATOM 761 C C . PHE A 1 98 ? 26.989 -9.064 -22.878 1.00 91.94 98 PHE A C 1
ATOM 763 O O . PHE A 1 98 ? 27.578 -9.830 -23.637 1.00 91.94 98 PHE A O 1
ATOM 770 N N . GLU A 1 99 ? 27.115 -7.741 -22.941 1.00 91.69 99 GLU A N 1
ATOM 771 C CA . GLU A 1 99 ? 27.943 -7.045 -23.923 1.00 91.69 99 GLU A CA 1
ATOM 772 C C . GLU A 1 99 ? 28.746 -5.937 -23.242 1.00 91.69 99 GLU A C 1
ATOM 774 O O . GLU A 1 99 ? 28.271 -5.279 -22.313 1.00 91.69 99 GLU A O 1
ATOM 779 N N . VAL A 1 100 ? 29.970 -5.715 -23.725 1.00 91.38 100 VAL A N 1
ATOM 780 C CA . VAL A 1 100 ? 30.813 -4.588 -23.315 1.00 91.38 100 VAL A CA 1
ATOM 781 C C . VAL A 1 100 ? 30.812 -3.574 -24.448 1.00 91.38 100 VAL A C 1
ATOM 783 O O . VAL A 1 100 ? 31.239 -3.885 -25.557 1.00 91.38 100 VAL A O 1
ATOM 786 N N . MET A 1 101 ? 30.353 -2.355 -24.170 1.00 88.75 101 MET A N 1
ATOM 787 C CA . MET A 1 101 ? 30.273 -1.287 -25.165 1.00 88.75 101 MET A CA 1
ATOM 788 C C . MET A 1 101 ? 30.777 0.050 -24.607 1.00 88.75 101 MET A C 1
ATOM 790 O O . MET A 1 101 ? 30.670 0.289 -23.399 1.00 88.75 101 MET A O 1
ATOM 794 N N . PRO A 1 102 ? 31.289 0.955 -25.462 1.00 88.75 102 PRO A N 1
ATOM 795 C CA . PRO A 1 102 ? 31.532 2.336 -25.068 1.00 88.75 102 PRO A CA 1
ATOM 796 C C . PRO A 1 102 ? 30.238 2.985 -24.568 1.00 88.75 102 PRO A C 1
ATOM 798 O O . PRO A 1 102 ? 29.185 2.834 -25.189 1.00 88.75 102 PRO A O 1
ATOM 801 N N . ALA A 1 103 ? 30.311 3.719 -23.457 1.00 88.88 103 ALA A N 1
ATOM 802 C CA . ALA A 1 103 ? 29.144 4.382 -22.886 1.00 88.88 103 ALA A CA 1
ATOM 803 C C . ALA A 1 103 ? 28.600 5.449 -23.858 1.00 88.88 103 ALA A C 1
ATOM 805 O O . ALA A 1 103 ? 29.325 6.400 -24.169 1.00 88.88 103 ALA A O 1
ATOM 806 N N . PRO A 1 104 ? 27.334 5.351 -24.314 1.00 90.94 104 PRO A N 1
ATOM 807 C CA . PRO A 1 104 ? 26.730 6.391 -25.139 1.00 90.94 104 PRO A CA 1
ATOM 808 C C . PRO A 1 104 ? 26.749 7.751 -24.418 1.00 90.94 104 PRO A C 1
ATOM 810 O O . PRO A 1 104 ? 26.585 7.772 -23.194 1.00 90.94 104 PRO A O 1
ATOM 813 N N . PRO A 1 105 ? 26.869 8.890 -25.131 1.00 86.75 105 PRO A N 1
ATOM 814 C CA . PRO A 1 105 ? 26.970 10.221 -24.520 1.00 86.75 105 PRO A CA 1
ATOM 815 C C . PRO A 1 105 ? 25.928 10.509 -23.435 1.00 86.75 105 PRO A C 1
ATOM 817 O O . PRO A 1 105 ? 26.285 10.947 -22.344 1.00 86.75 105 PRO A O 1
ATOM 820 N N . ALA A 1 106 ? 24.660 10.168 -23.686 1.00 88.56 106 ALA A N 1
ATOM 821 C CA . ALA A 1 106 ? 23.579 10.347 -22.717 1.00 88.56 106 ALA A CA 1
ATOM 822 C C . ALA A 1 106 ? 23.790 9.534 -21.423 1.00 88.56 106 ALA A C 1
ATOM 824 O O . ALA A 1 106 ? 23.555 10.037 -20.325 1.00 88.56 106 ALA A O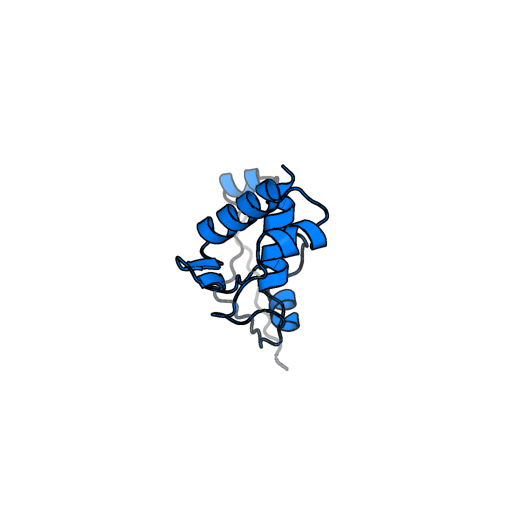 1
ATOM 825 N N . ILE A 1 107 ? 24.273 8.295 -21.538 1.00 91.38 107 ILE A N 1
ATOM 826 C CA . ILE A 1 107 ? 24.525 7.409 -20.395 1.00 91.38 107 ILE A CA 1
ATOM 827 C C . ILE A 1 107 ? 25.766 7.862 -19.623 1.00 91.38 107 ILE A C 1
ATOM 829 O O . ILE A 1 107 ? 25.743 7.887 -18.394 1.00 91.38 107 ILE A O 1
ATOM 833 N N . ALA A 1 108 ? 26.824 8.282 -20.322 1.00 90.19 108 ALA A N 1
ATOM 834 C CA . ALA A 1 108 ? 28.036 8.795 -19.691 1.00 90.19 108 ALA A CA 1
ATOM 835 C C . ALA A 1 108 ? 27.753 10.042 -18.837 1.00 90.19 108 ALA A C 1
ATOM 837 O O . ALA A 1 108 ? 28.223 10.131 -17.701 1.00 90.19 108 ALA A O 1
ATOM 838 N N . SER A 1 109 ? 26.922 10.964 -19.342 1.00 87.88 109 SER A N 1
ATOM 839 C CA . SER A 1 109 ? 26.468 12.138 -18.588 1.00 87.88 109 SER A CA 1
ATOM 840 C C . SER A 1 109 ? 25.649 11.762 -17.352 1.00 87.88 109 SER A C 1
ATOM 842 O O . SER A 1 109 ? 25.888 12.312 -16.277 1.00 87.88 109 SER A O 1
ATOM 844 N N . LEU A 1 110 ? 24.717 10.812 -17.477 1.00 90.81 110 LEU A N 1
ATOM 845 C CA . LEU A 1 110 ? 23.881 10.358 -16.359 1.00 90.81 110 LEU A CA 1
ATOM 846 C C . LEU A 1 110 ? 24.700 9.665 -15.263 1.00 90.81 110 LEU A C 1
ATOM 848 O O . LEU A 1 110 ? 24.505 9.939 -14.081 1.00 90.81 110 LEU A O 1
ATOM 852 N N . LEU A 1 111 ? 25.641 8.804 -15.653 1.00 89.94 111 LEU A N 1
ATOM 853 C CA . LEU A 1 111 ? 26.499 8.058 -14.729 1.00 89.94 111 LEU A CA 1
ATOM 854 C C . LEU A 1 111 ? 27.709 8.867 -14.235 1.00 89.94 111 LEU A C 1
ATOM 856 O O . LEU A 1 111 ? 28.457 8.378 -13.392 1.00 89.94 111 LEU A O 1
ATOM 860 N N . ARG A 1 112 ? 27.903 10.097 -14.734 1.00 88.75 112 ARG A N 1
ATOM 861 C CA . ARG A 1 112 ? 29.050 10.974 -14.426 1.00 88.75 112 ARG A CA 1
ATOM 862 C C . ARG A 1 112 ? 30.404 10.303 -14.676 1.00 88.75 112 ARG A C 1
ATOM 864 O O . ARG A 1 112 ? 31.372 10.542 -13.956 1.00 88.75 112 ARG A O 1
ATOM 871 N N . ILE A 1 113 ? 30.471 9.469 -15.707 1.00 88.06 113 ILE A N 1
ATOM 872 C CA . ILE A 1 113 ? 31.698 8.797 -16.133 1.00 88.06 113 ILE A CA 1
ATOM 873 C C . ILE A 1 113 ? 32.306 9.530 -17.326 1.00 88.06 113 ILE A C 1
ATOM 875 O O . ILE A 1 113 ? 31.607 10.151 -18.128 1.00 88.06 113 ILE A O 1
ATOM 879 N N . LYS A 1 114 ? 33.633 9.469 -17.450 1.00 82.44 114 LYS A N 1
ATOM 880 C CA . LYS A 1 114 ? 34.339 10.088 -18.572 1.00 82.44 114 LYS A CA 1
ATOM 881 C C . LYS A 1 114 ? 33.986 9.352 -19.864 1.00 82.44 114 LYS A C 1
ATOM 883 O O . LYS A 1 114 ? 34.088 8.129 -19.925 1.00 82.44 114 LYS A O 1
ATOM 888 N N . LEU A 1 115 ? 33.637 10.104 -20.907 1.00 76.94 115 LEU A N 1
ATOM 889 C CA . LEU A 1 115 ? 33.563 9.556 -22.257 1.00 76.94 115 LEU A CA 1
ATOM 890 C C . LEU A 1 115 ? 34.954 9.072 -22.660 1.00 76.94 115 LEU A C 1
ATOM 892 O O . LEU A 1 115 ? 35.892 9.865 -22.785 1.00 76.94 115 LEU A O 1
ATOM 896 N N . MET A 1 116 ? 35.100 7.761 -22.826 1.00 62.62 116 MET A N 1
ATOM 897 C CA . MET A 1 116 ? 36.286 7.199 -23.454 1.00 62.62 116 MET A CA 1
ATOM 898 C C . MET A 1 116 ? 36.193 7.465 -24.954 1.00 62.62 116 MET A C 1
ATOM 900 O O . MET A 1 116 ? 35.697 6.647 -25.722 1.00 62.62 116 MET A O 1
ATOM 904 N N . ASN A 1 117 ? 36.682 8.631 -25.369 1.00 61.59 117 ASN A N 1
ATOM 905 C CA . ASN A 1 117 ? 37.027 8.872 -26.762 1.00 61.59 117 ASN A CA 1
ATOM 906 C C . ASN A 1 117 ? 38.363 8.166 -27.009 1.00 61.59 117 ASN A C 1
ATOM 908 O O . ASN A 1 117 ? 39.421 8.708 -26.698 1.00 61.59 117 ASN A O 1
ATOM 912 N N . GLY A 1 118 ? 38.303 6.925 -27.485 1.00 49.16 118 GLY A N 1
ATOM 913 C CA . GLY A 1 118 ? 39.483 6.101 -27.723 1.00 49.16 118 GLY A CA 1
ATOM 914 C C . GLY A 1 118 ? 39.321 5.245 -28.967 1.00 49.16 118 GLY A C 1
ATOM 915 O O . GLY A 1 118 ? 38.833 4.123 -28.899 1.00 49.16 118 GLY A O 1
ATOM 916 N N . SER A 1 119 ? 39.755 5.780 -30.103 1.00 51.75 119 SER A N 1
ATOM 917 C CA . SER A 1 119 ? 40.205 4.997 -31.247 1.00 51.75 119 SER A CA 1
ATOM 918 C C . SER A 1 119 ? 41.429 4.171 -30.838 1.00 51.75 119 SER A C 1
ATOM 920 O O . SER A 1 119 ? 42.527 4.721 -30.799 1.00 51.75 119 SER A O 1
ATOM 922 N N . THR A 1 120 ? 41.272 2.875 -30.560 1.00 44.00 120 THR A N 1
ATOM 923 C CA . THR A 1 120 ? 42.401 1.928 -30.572 1.00 44.00 120 THR A CA 1
ATOM 924 C C . THR A 1 120 ? 41.931 0.482 -30.746 1.00 44.00 120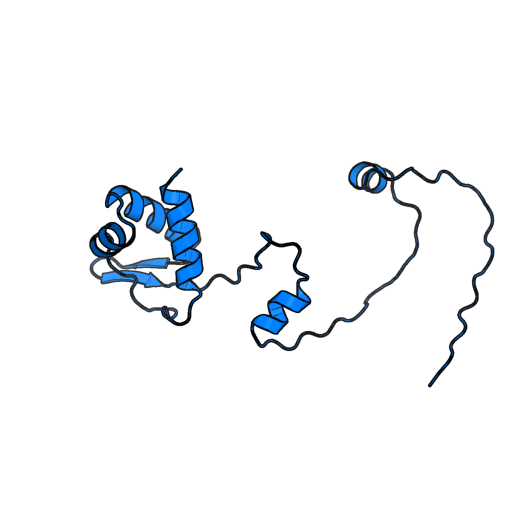 THR A C 1
ATOM 926 O O . THR A 1 120 ? 41.267 -0.085 -29.887 1.00 44.00 120 THR A O 1
ATOM 929 N N . SER A 1 121 ? 42.295 -0.065 -31.910 1.00 41.75 121 SER A N 1
ATOM 930 C CA . SER A 1 121 ? 42.640 -1.461 -32.223 1.00 41.75 121 SER A CA 1
ATOM 931 C C . SER A 1 121 ? 41.922 -2.594 -31.482 1.00 41.75 121 SER A C 1
ATOM 933 O O . SER A 1 121 ? 42.172 -2.871 -30.311 1.00 41.75 121 SER A O 1
ATOM 935 N N . HIS A 1 122 ? 41.160 -3.355 -32.267 1.00 45.91 122 HIS A N 1
ATOM 936 C CA . HIS A 1 122 ? 40.761 -4.727 -31.984 1.00 45.91 122 HIS A CA 1
ATOM 937 C C . HIS A 1 122 ? 41.986 -5.567 -31.575 1.00 45.91 122 HIS A C 1
ATOM 939 O O . HIS A 1 122 ? 42.851 -5.852 -32.400 1.00 45.91 122 HIS A O 1
ATOM 945 N N . GLY A 1 123 ? 42.046 -5.963 -30.306 1.00 41.0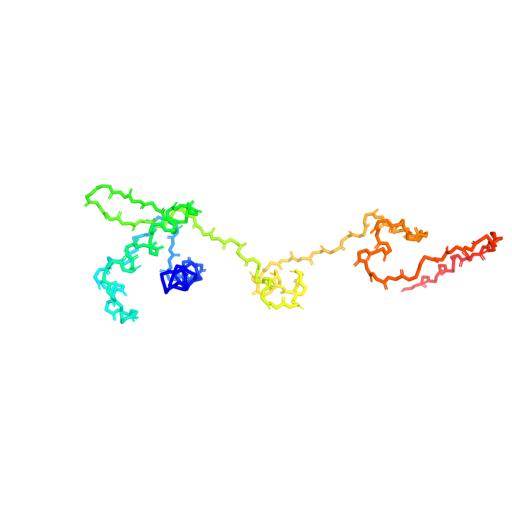0 123 GLY A N 1
ATOM 946 C CA . GLY A 1 123 ? 42.959 -6.976 -29.785 1.00 41.00 123 GLY A CA 1
ATOM 947 C C . GLY A 1 123 ? 42.133 -7.985 -29.000 1.00 41.00 123 GLY A C 1
ATOM 948 O O . GLY A 1 123 ? 41.573 -7.641 -27.963 1.00 41.00 123 GLY A O 1
ATOM 949 N N . GLY A 1 124 ? 41.983 -9.189 -29.557 1.00 49.31 124 GLY A N 1
ATOM 950 C CA . GLY A 1 124 ? 41.112 -10.240 -29.039 1.00 49.31 124 GLY A CA 1
ATOM 951 C C . GLY A 1 124 ? 41.426 -10.640 -27.599 1.00 49.31 124 GLY A C 1
ATOM 952 O O . GLY A 1 124 ? 42.585 -10.748 -27.206 1.00 49.31 124 GLY A O 1
ATOM 953 N N . CYS A 1 125 ? 40.372 -10.916 -26.833 1.00 36.31 125 CYS A N 1
ATOM 954 C CA . CYS A 1 125 ? 40.477 -11.604 -25.555 1.00 36.31 125 CYS A CA 1
ATOM 955 C C . CYS A 1 125 ? 39.801 -12.970 -25.705 1.00 36.31 125 CYS A C 1
ATOM 957 O O . CYS A 1 125 ? 38.591 -13.060 -25.912 1.00 36.31 125 CYS A O 1
ATOM 959 N N . ALA A 1 126 ? 40.628 -14.014 -25.699 1.00 45.16 126 ALA A N 1
ATOM 960 C CA . ALA A 1 126 ? 40.236 -15.407 -25.827 1.00 45.16 126 ALA A CA 1
ATOM 961 C C . ALA A 1 126 ? 39.403 -15.851 -24.617 1.00 45.16 126 ALA A C 1
ATOM 963 O O . ALA A 1 126 ? 39.802 -15.668 -23.468 1.00 45.16 126 ALA A O 1
ATOM 964 N N . THR A 1 127 ? 38.262 -16.479 -24.878 1.00 43.19 127 THR A N 1
ATOM 965 C CA . THR A 1 127 ? 37.484 -17.208 -23.881 1.00 43.19 127 THR A CA 1
ATOM 966 C C . THR A 1 127 ? 38.201 -18.517 -23.540 1.00 43.19 127 THR A C 1
ATOM 968 O O . THR A 1 127 ? 38.145 -19.490 -24.287 1.00 43.19 127 THR A O 1
ATOM 971 N N . SER A 1 128 ? 38.890 -18.562 -22.396 1.00 39.72 128 SER A N 1
ATOM 972 C CA . SER A 1 128 ? 39.309 -19.824 -21.784 1.00 39.72 128 SER A CA 1
ATOM 973 C C . SER A 1 128 ? 38.130 -20.435 -21.022 1.00 39.72 128 SER A C 1
ATOM 975 O O . SER A 1 128 ? 37.814 -20.085 -19.887 1.00 39.72 128 SER A O 1
ATOM 977 N N . THR A 1 129 ? 37.450 -21.372 -21.673 1.00 45.25 129 THR A N 1
ATOM 978 C CA . THR A 1 129 ? 36.528 -22.306 -21.024 1.00 45.25 129 THR A CA 1
ATOM 979 C C . THR A 1 129 ? 37.342 -23.294 -20.185 1.00 45.25 129 THR A C 1
ATOM 981 O O . THR A 1 129 ? 38.010 -24.165 -20.735 1.00 45.25 129 THR A O 1
ATOM 984 N N . ALA A 1 130 ? 37.280 -23.186 -18.856 1.00 38.28 130 ALA A N 1
ATOM 985 C CA . ALA A 1 130 ? 37.742 -24.231 -17.946 1.00 38.28 130 ALA A CA 1
ATOM 986 C C . ALA A 1 130 ? 36.539 -24.825 -17.205 1.00 38.28 130 ALA A C 1
ATOM 988 O O . ALA A 1 130 ? 35.997 -24.249 -16.267 1.00 38.28 130 ALA A O 1
ATOM 989 N N . SER A 1 131 ? 36.126 -25.984 -17.707 1.00 44.19 131 SER A N 1
ATOM 990 C CA . SER A 1 131 ? 35.204 -26.938 -17.102 1.00 44.19 131 SER A CA 1
ATOM 991 C C . SER A 1 131 ? 35.760 -27.485 -15.783 1.00 44.19 131 SER A C 1
ATOM 993 O O . SER A 1 131 ? 36.891 -27.977 -15.776 1.00 44.19 131 SER A O 1
ATOM 995 N N . ARG A 1 132 ? 34.939 -27.509 -14.728 1.00 43.84 132 ARG A N 1
ATOM 996 C CA . ARG A 1 132 ? 34.696 -28.674 -13.852 1.00 43.84 132 ARG A CA 1
ATOM 997 C C . ARG A 1 132 ? 33.580 -28.393 -12.858 1.00 43.84 132 ARG A C 1
ATOM 999 O O . ARG A 1 132 ? 33.530 -27.258 -12.344 1.00 43.84 132 ARG A O 1
#

Foldseek 3Di:
DQLQVVLVVVLVVCQDPVADAFAADDDLVVSCVVVVHDSVSSVVSVVVCVVVVQWDQDPPPHIGGHDRDPDDPPVDPDDPCRSCVVVVDDDDDDDPDDDDDQQDPVRCVVVVHDRPPDPDDDDDDDDDDDDD

Radius of gyration: 24.74 Å; Cα contacts (8 Å, |Δi|>4): 107; chains: 1; bounding box: 66×45×51 Å

Mean predicted aligned error: 15.11 Å

Nearest PDB structures (foldseek):
  4u0w-assembly1_A  TM=5.551E-01  e=4.025E-07  Bacillus subtilis subsp. subtilis str. 168
  9jpj-assembly2_E  TM=7.778E-01  e=4.345E-05  Achromobacter denitrificans NBRC 15125
  4tv7-assembly2_C  TM=7.614E-01  e=1.521E-04  Bacillus subtilis subsp. subtilis str. 1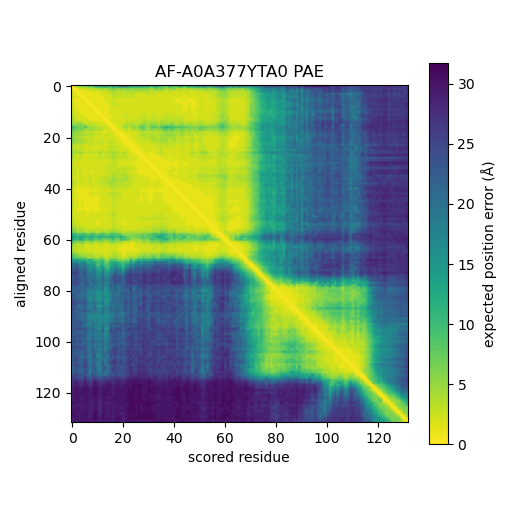68
  4ham-assembly1_A-2  TM=7.251E-01  e=1.168E-04  Listeria monocytogenes EGD-e
  4tv7-assembly2_D  TM=5.826E-01  e=2.104E-05  Bacillus subtilis subsp. subtilis str. 168

Organism: Klebsiella pneumoniae (NCBI:txid573)

Sequence (132 aa):
MIYKSIADRLRLRLNSADFAIGSPLPGEKKLAEEFGVARMTIRKAIDLLVDWGLVVRRHGSGTYVARKDVHHETSNLTGLAEVLRKQGKEVVSQVQAFEVMPAPPAIASLLRIKLMNGSTSHGGCATSTASR

InterPro domains:
  IPR000524 Transcription regulator HTH, GntR [PF00392] (3-65)
  IPR000524 Transcription regulator HTH, GntR [PR00035] (25-39)
  IPR000524 Transcription regulator HTH, GntR [PR00035] (39-55)
  IPR000524 Transcription regulator HTH, GntR [PS50949] (1-68)
  IPR000524 Transcription regulator HTH, GntR [SM00345] (6-65)
  IPR000524 Transcription regulator HTH, GntR [cd07377] (2-66)
  IPR028978 Chorismate pyruvate-lyase/UbiC transcription regulator-associated domain superfamily [G3DSA:3.40.1410.10] (64-117)
  IPR028978 Chorismate pyruvate-lyase/UbiC transcription regulator-associated domain superfamily [SSF64288] (53-114)
  IPR036388 Winged helix-like DNA-binding domain superfamil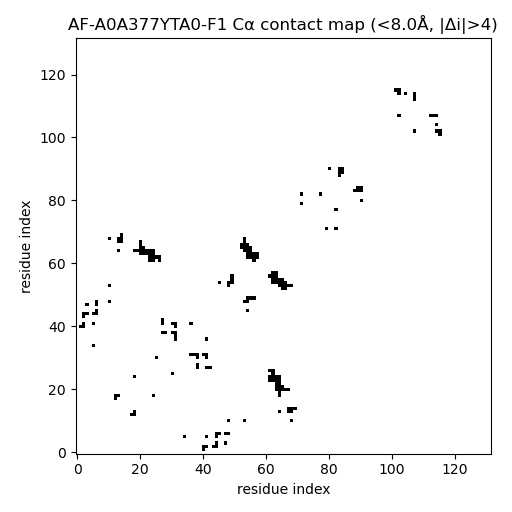y [G3DSA:1.10.10.10] (1-63)
  IPR036390 Winged helix DNA-binding domain superfamily [SSF46785] (2-69)
  IPR050679 Bacterial HTH-type transcriptional regulator [PTHR44846] (3-114)

pLDDT: mean 81.07, std 17.34, range [36.31, 96.38]

Solvent-accessible surface area (backbone atoms only — not comparable to full-atom values): 8536 Å² total; per-residue (Å²): 112,75,32,57,61,49,27,53,52,50,54,57,49,47,57,40,91,90,42,50,76,69,35,74,53,80,53,53,66,60,50,12,62,75,70,73,46,59,48,70,42,40,47,55,14,50,50,51,36,39,75,71,52,33,30,43,80,42,89,98,76,47,40,26,30,62,41,71,71,90,75,76,69,78,87,49,100,62,56,70,65,57,59,42,42,77,72,74,43,91,79,85,88,78,88,88,78,86,84,90,75,85,66,52,72,72,55,21,64,73,70,71,46,82,73,81,86,68,96,70,78,97,72,88,81,82,84,82,85,79,89,131

Secondary structure (DSSP, 8-state):
-HHHHHHHHHHHHHTSTT--TTPBPPPHHHHHHHHTS-HHHHHHHHHHHHHTTSEEEETTTEEEE--------TTS---HHHHHHHTT-------------PPPHHHHHHHT--------------------